Protein AF-A0A832H2T5-F1 (afdb_monomer_lite)

Structure (mmCIF, N/CA/C/O backbone):
data_AF-A0A832H2T5-F1
#
_entry.id   AF-A0A832H2T5-F1
#
loop_
_atom_site.group_PDB
_atom_site.id
_atom_site.type_symbol
_atom_site.label_atom_id
_atom_site.label_alt_id
_atom_site.label_comp_id
_atom_site.label_asym_id
_atom_site.label_entity_id
_atom_site.label_seq_id
_atom_site.pdbx_PDB_ins_code
_atom_site.Cartn_x
_atom_site.Cartn_y
_atom_site.Cartn_z
_atom_site.occupancy
_atom_site.B_iso_or_equiv
_atom_site.auth_seq_id
_atom_site.auth_comp_id
_atom_site.auth_asym_id
_atom_site.auth_atom_id
_atom_site.pdbx_PDB_model_num
ATOM 1 N N . ILE A 1 1 ? -9.608 5.497 7.880 1.00 74.19 1 ILE A N 1
ATOM 2 C CA . ILE A 1 1 ? -9.720 4.192 7.184 1.00 74.19 1 ILE A CA 1
ATOM 3 C C . ILE A 1 1 ? -11.016 3.551 7.646 1.00 74.19 1 ILE A C 1
ATOM 5 O O . ILE A 1 1 ? -11.252 3.534 8.847 1.00 74.19 1 ILE A O 1
ATOM 9 N N . LYS A 1 2 ? -11.881 3.113 6.727 1.00 77.94 2 LYS A N 1
ATOM 10 C CA . LYS A 1 2 ? -13.116 2.418 7.100 1.00 77.94 2 LYS A CA 1
ATOM 11 C C . LYS A 1 2 ? -12.812 0.925 7.196 1.00 77.94 2 LYS A C 1
ATOM 13 O O . LYS A 1 2 ? -12.311 0.351 6.232 1.00 77.94 2 LYS A O 1
ATOM 18 N N . LEU A 1 3 ? -13.069 0.344 8.362 1.00 80.94 3 LEU A N 1
ATOM 19 C CA . LEU A 1 3 ? -12.991 -1.096 8.577 1.00 80.94 3 LEU A CA 1
ATOM 20 C C . LEU A 1 3 ? -14.273 -1.744 8.060 1.00 80.94 3 LEU A C 1
ATOM 22 O O . LEU A 1 3 ? -15.372 -1.206 8.226 1.00 80.94 3 LEU A O 1
ATOM 26 N N . ASN A 1 4 ? -14.116 -2.893 7.428 1.00 85.50 4 ASN A N 1
ATOM 27 C CA . ASN A 1 4 ? -15.214 -3.790 7.139 1.00 85.50 4 ASN A CA 1
ATOM 28 C C . ASN A 1 4 ? -15.663 -4.481 8.443 1.00 85.50 4 ASN A C 1
ATOM 30 O O . ASN A 1 4 ? -14.874 -4.589 9.386 1.00 85.50 4 ASN A O 1
ATOM 34 N N . PRO A 1 5 ? -16.912 -4.975 8.513 1.00 82.38 5 PRO A N 1
ATOM 35 C CA . PRO A 1 5 ? -17.412 -5.704 9.682 1.00 82.38 5 PRO A CA 1
ATOM 36 C C . 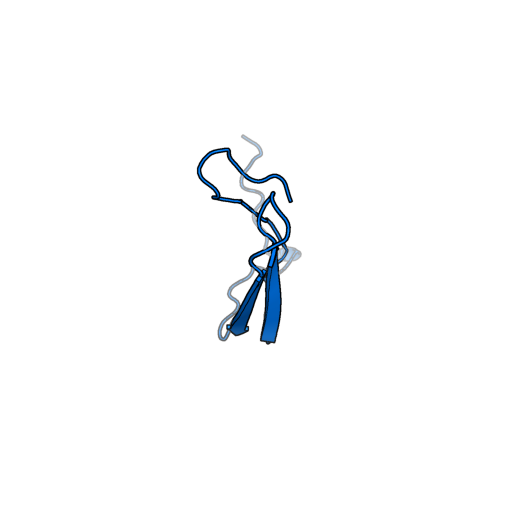PRO A 1 5 ? -16.605 -6.962 10.044 1.00 82.38 5 PRO A C 1
ATOM 38 O O . PRO A 1 5 ? -16.649 -7.405 11.184 1.00 82.38 5 PRO A O 1
ATOM 41 N N . ASP A 1 6 ? -15.860 -7.524 9.089 1.00 84.94 6 ASP A N 1
ATOM 42 C CA . ASP A 1 6 ? -14.959 -8.668 9.278 1.00 84.94 6 ASP A CA 1
ATOM 43 C C . ASP A 1 6 ? -13.565 -8.276 9.817 1.00 84.94 6 ASP A C 1
ATOM 45 O O . ASP A 1 6 ? -12.698 -9.132 9.984 1.00 84.94 6 ASP A O 1
ATOM 49 N N . GLY A 1 7 ? -13.329 -6.986 10.083 1.00 77.12 7 GLY A N 1
ATOM 50 C CA . GLY A 1 7 ? -12.056 -6.458 10.575 1.00 77.12 7 GLY A CA 1
ATOM 51 C C . GLY A 1 7 ? -11.016 -6.181 9.485 1.00 77.12 7 GLY A C 1
ATOM 52 O O . GLY A 1 7 ? -9.923 -5.702 9.793 1.00 77.12 7 GLY A O 1
ATOM 53 N N . THR A 1 8 ? -11.332 -6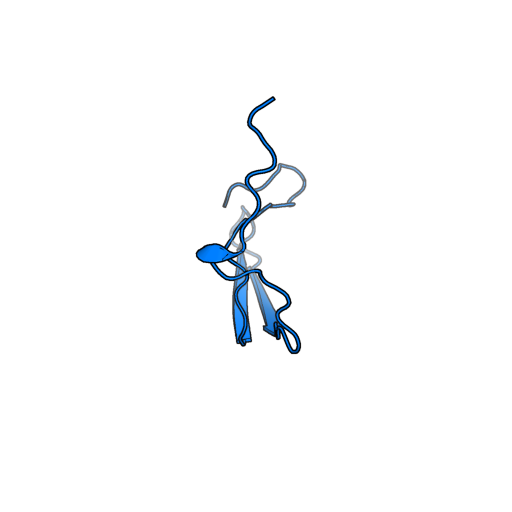.431 8.212 1.00 83.06 8 THR A N 1
ATOM 54 C CA . THR A 1 8 ? -10.443 -6.089 7.096 1.00 83.06 8 THR A CA 1
ATOM 55 C C . THR A 1 8 ? -10.541 -4.603 6.750 1.00 83.06 8 THR A C 1
ATOM 57 O O . THR A 1 8 ? -11.559 -3.947 6.969 1.00 83.06 8 THR A O 1
ATOM 60 N N . PHE A 1 9 ? -9.480 -4.029 6.187 1.00 85.88 9 PHE A N 1
ATOM 61 C CA . PHE A 1 9 ? -9.511 -2.670 5.655 1.00 85.88 9 PHE A CA 1
ATOM 62 C C . PHE A 1 9 ? -8.704 -2.575 4.368 1.00 85.88 9 PHE A C 1
ATOM 64 O O . PHE A 1 9 ? -7.788 -3.357 4.120 1.00 85.88 9 PHE A O 1
ATOM 71 N N . ARG A 1 10 ? -9.040 -1.579 3.548 1.00 86.31 10 ARG A N 1
ATOM 72 C CA . ARG A 1 10 ? -8.278 -1.226 2.352 1.00 86.31 10 ARG A CA 1
ATOM 73 C C . ARG A 1 10 ? -7.788 0.206 2.479 1.00 86.31 10 ARG A C 1
ATOM 75 O O . ARG A 1 10 ? -8.560 1.108 2.801 1.00 86.31 10 ARG A O 1
ATOM 82 N N . PHE A 1 11 ? -6.508 0.403 2.200 1.00 84.62 11 PHE A N 1
ATOM 83 C CA . PHE A 1 11 ? -5.883 1.713 2.128 1.00 84.62 11 PHE A CA 1
ATOM 84 C C . PHE A 1 11 ? -5.134 1.820 0.803 1.00 84.62 11 PHE A C 1
ATOM 86 O O . PHE A 1 11 ? -4.397 0.910 0.432 1.00 84.62 11 PHE A O 1
ATOM 93 N N . GLN A 1 12 ? -5.378 2.903 0.069 1.00 86.88 12 GLN A N 1
ATOM 94 C CA . GLN A 1 12 ? -4.669 3.215 -1.166 1.00 86.88 12 GLN A CA 1
ATOM 95 C C . GLN A 1 12 ? -3.784 4.42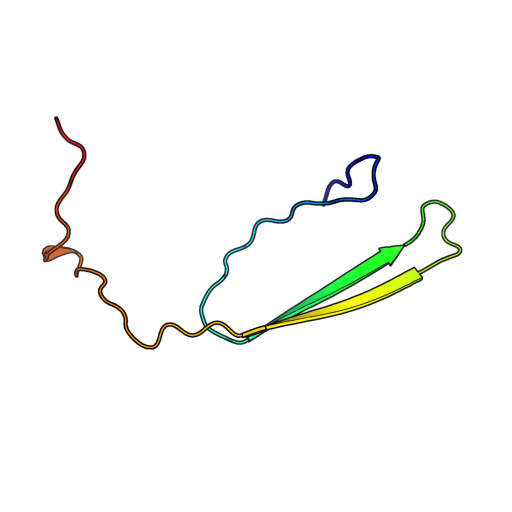7 -0.910 1.00 86.88 12 GLN A C 1
ATOM 97 O O . GLN A 1 12 ? -4.254 5.454 -0.426 1.00 86.88 12 GLN A O 1
ATOM 102 N N . MET A 1 13 ? -2.508 4.292 -1.241 1.00 85.06 13 MET A N 1
ATOM 103 C CA . MET A 1 13 ? -1.523 5.363 -1.167 1.00 85.06 13 MET A CA 1
ATOM 104 C C . MET A 1 13 ? -0.562 5.255 -2.341 1.00 85.06 13 MET A C 1
ATOM 106 O O . MET A 1 13 ? -0.417 4.189 -2.944 1.00 85.06 13 MET A O 1
ATOM 110 N N . SER A 1 14 ? 0.110 6.359 -2.655 1.00 85.94 14 SER A N 1
ATOM 111 C CA . SER A 1 14 ? 1.217 6.348 -3.602 1.00 85.94 14 SER A CA 1
ATOM 112 C C . SER A 1 14 ? 2.339 5.467 -3.064 1.00 85.94 14 SER A C 1
ATOM 114 O O . SER A 1 14 ? 2.836 5.686 -1.961 1.00 85.94 14 SER A O 1
ATOM 116 N N . PHE A 1 15 ? 2.754 4.492 -3.862 1.00 86.19 15 PHE A N 1
ATOM 117 C CA . PHE A 1 15 ? 3.828 3.574 -3.516 1.00 86.19 15 PHE A CA 1
ATOM 118 C C . PHE A 1 15 ? 5.044 3.898 -4.381 1.00 86.19 15 PHE A C 1
ATOM 120 O O . PHE A 1 15 ? 5.264 3.256 -5.401 1.00 86.19 15 PHE A O 1
ATOM 127 N N . GLN A 1 16 ? 5.743 4.983 -4.050 1.00 88.38 16 GLN A N 1
ATOM 128 C CA . GLN A 1 16 ? 6.921 5.454 -4.785 1.00 88.38 16 GLN A CA 1
ATOM 129 C C . GLN A 1 16 ? 8.178 4.697 -4.345 1.00 88.38 16 GLN A C 1
ATOM 131 O O . GLN A 1 16 ? 8.155 4.003 -3.329 1.00 88.38 16 GLN A O 1
ATOM 136 N N . ASP A 1 17 ? 9.250 4.811 -5.125 1.00 91.62 17 ASP A N 1
ATOM 137 C CA . ASP A 1 17 ? 10.544 4.240 -4.755 1.00 91.62 17 ASP A CA 1
ATOM 138 C C . ASP A 1 17 ? 11.064 4.853 -3.448 1.00 91.62 17 ASP A C 1
ATOM 140 O O . ASP A 1 17 ? 10.853 6.036 -3.166 1.00 91.62 17 ASP A O 1
ATOM 144 N N . GLY A 1 18 ? 11.755 4.033 -2.663 1.00 91.50 18 GLY A N 1
ATOM 145 C CA . GLY A 1 18 ? 12.258 4.354 -1.336 1.00 91.50 18 GLY A CA 1
ATOM 146 C C . GLY A 1 18 ? 11.728 3.416 -0.251 1.00 91.50 18 GLY A C 1
ATOM 147 O O . GLY A 1 18 ? 11.016 2.440 -0.509 1.00 91.50 18 GLY A O 1
ATOM 148 N N . LEU A 1 19 ? 12.097 3.739 0.990 1.00 92.06 19 LEU A N 1
ATOM 149 C CA . LEU A 1 19 ? 11.632 3.042 2.181 1.00 92.06 19 LEU A CA 1
ATOM 150 C C . LEU A 1 19 ? 10.356 3.700 2.706 1.00 92.06 19 LEU A C 1
ATOM 152 O O . LEU A 1 19 ? 10.350 4.867 3.095 1.00 92.06 19 LEU A O 1
ATOM 156 N N . ILE A 1 20 ? 9.295 2.912 2.788 1.00 91.06 20 ILE A N 1
ATOM 157 C CA . ILE A 1 20 ? 8.026 3.290 3.395 1.00 91.06 20 ILE A CA 1
ATOM 158 C C . ILE A 1 20 ? 7.882 2.487 4.689 1.00 91.06 20 ILE A C 1
ATOM 160 O O . ILE A 1 20 ? 7.703 1.271 4.653 1.00 91.06 20 ILE A O 1
ATOM 164 N N . ASP A 1 21 ? 7.962 3.165 5.834 1.00 90.50 21 ASP A N 1
ATOM 165 C CA . ASP A 1 21 ? 7.618 2.601 7.144 1.00 90.50 21 ASP A CA 1
ATOM 166 C C . ASP A 1 21 ? 6.184 3.010 7.487 1.00 90.50 21 ASP A C 1
ATOM 168 O O . ASP A 1 21 ? 5.882 4.192 7.662 1.00 90.50 21 ASP A O 1
ATOM 172 N N . TYR A 1 22 ? 5.285 2.030 7.512 1.00 88.94 22 TYR A N 1
ATOM 173 C CA . TYR A 1 22 ? 3.865 2.226 7.743 1.00 88.94 22 TYR A CA 1
ATOM 174 C C . TYR A 1 22 ? 3.469 1.624 9.099 1.00 88.94 22 TYR A C 1
ATOM 176 O O . TYR A 1 22 ? 3.197 0.418 9.192 1.00 88.94 22 TYR A O 1
ATOM 184 N N . PRO A 1 23 ? 3.447 2.436 10.172 1.00 89.75 23 PRO A N 1
ATOM 185 C CA . PRO A 1 23 ? 2.975 1.994 11.473 1.00 89.75 23 PRO A CA 1
ATOM 186 C C . PRO A 1 23 ? 1.450 1.879 11.45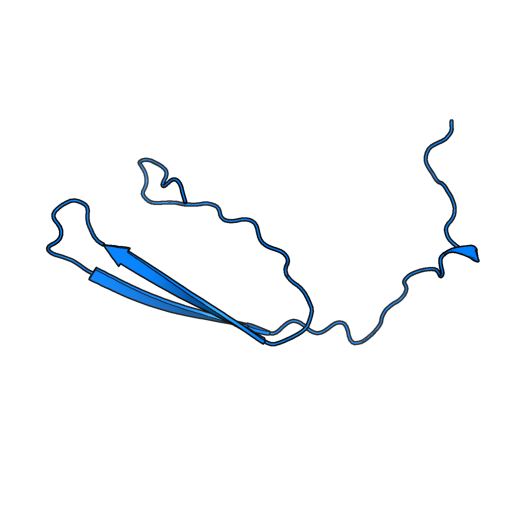8 1.00 89.75 23 PRO A C 1
ATOM 188 O O . PRO A 1 23 ? 0.729 2.840 11.186 1.00 89.75 23 PRO A O 1
ATOM 191 N N . ILE A 1 24 ? 0.950 0.694 11.787 1.00 87.50 24 ILE A N 1
ATOM 192 C CA . ILE A 1 24 ? -0.472 0.418 11.956 1.00 87.50 24 ILE A CA 1
ATOM 193 C C . ILE A 1 24 ? -0.725 0.152 13.435 1.00 87.50 24 ILE A C 1
ATOM 195 O O . ILE A 1 24 ? -0.089 -0.703 14.053 1.00 87.50 24 ILE A O 1
ATOM 199 N N . MET A 1 25 ? -1.694 0.871 13.992 1.00 86.88 25 MET A N 1
ATOM 200 C CA . MET A 1 25 ? -2.199 0.652 15.340 1.00 86.88 25 MET A CA 1
ATOM 201 C C . MET A 1 25 ? -3.677 0.291 15.252 1.00 86.88 25 MET A C 1
ATOM 203 O O . MET A 1 25 ? -4.476 1.046 14.697 1.00 86.88 25 MET A O 1
ATOM 207 N N . ALA A 1 26 ? -4.028 -0.872 15.789 1.00 83.44 26 ALA A N 1
ATOM 208 C CA . ALA A 1 26 ? -5.402 -1.328 15.909 1.00 83.44 26 ALA A CA 1
ATOM 209 C C . ALA A 1 26 ? -5.810 -1.296 17.383 1.00 83.44 26 ALA A C 1
ATOM 211 O O . ALA A 1 26 ? -5.115 -1.854 18.235 1.00 83.44 26 ALA A O 1
ATOM 212 N N . VAL A 1 27 ? -6.940 -0.650 17.659 1.00 83.00 27 VAL A N 1
ATOM 213 C CA . VAL A 1 27 ? -7.569 -0.589 18.981 1.00 83.00 27 VAL A CA 1
ATOM 214 C C . VAL A 1 27 ? -8.908 -1.311 18.872 1.00 83.00 27 VAL A C 1
ATOM 216 O O . VAL A 1 27 ? -9.674 -1.046 17.943 1.00 83.00 27 VAL A O 1
ATOM 219 N N . ALA A 1 28 ? -9.159 -2.261 19.771 1.00 79.50 28 ALA A N 1
ATOM 220 C CA . ALA A 1 28 ? -10.433 -2.966 19.837 1.00 79.50 28 ALA A CA 1
ATOM 221 C C . ALA A 1 28 ? -11.580 -2.001 20.182 1.00 79.50 28 ALA A C 1
ATOM 223 O O . ALA A 1 28 ? -11.366 -0.955 20.793 1.00 79.50 28 ALA A O 1
ATOM 224 N N . ALA A 1 29 ? -12.808 -2.342 19.786 1.00 77.88 29 ALA A N 1
ATOM 225 C CA . ALA A 1 29 ? -13.973 -1.479 20.002 1.00 77.88 29 ALA A CA 1
ATOM 226 C C . ALA A 1 29 ? -14.297 -1.248 21.493 1.00 77.88 29 ALA A C 1
ATOM 228 O O . ALA A 1 29 ? -14.906 -0.238 21.831 1.00 77.88 29 ALA A O 1
ATOM 229 N N . ASP A 1 30 ? -13.876 -2.168 22.365 1.00 81.62 30 ASP A N 1
ATOM 230 C CA . ASP A 1 30 ? -13.969 -2.078 23.828 1.00 81.62 30 ASP A CA 1
ATOM 231 C C . ASP A 1 30 ? -12.814 -1.283 24.471 1.00 81.62 30 ASP A C 1
ATOM 233 O O . ASP A 1 30 ? -12.890 -0.923 25.643 1.00 81.62 30 ASP A O 1
ATOM 237 N N . GLY A 1 31 ? -11.759 -0.975 23.709 1.00 78.44 31 GLY A N 1
ATOM 238 C CA . GLY A 1 31 ? -10.576 -0.253 24.173 1.00 78.44 31 GLY A CA 1
ATOM 239 C C . GLY A 1 31 ? -9.602 -1.067 25.033 1.00 78.44 31 GLY A C 1
ATOM 240 O O . GLY A 1 31 ? -8.573 -0.521 25.426 1.00 78.44 31 GLY A O 1
ATOM 241 N N . GLU A 1 32 ? -9.864 -2.348 25.310 1.00 82.25 32 GLU A N 1
ATOM 242 C CA . GLU A 1 32 ? -9.022 -3.154 26.210 1.00 82.25 32 GLU A CA 1
ATOM 243 C C . GLU A 1 32 ? -7.787 -3.726 25.511 1.00 82.25 32 GLU A C 1
ATOM 245 O O . GLU A 1 32 ? -6.732 -3.899 26.124 1.00 82.25 32 GLU A O 1
ATOM 250 N N . GLN A 1 33 ? -7.899 -4.016 24.213 1.00 77.56 33 GLN A N 1
ATOM 251 C CA . GLN A 1 33 ? -6.811 -4.602 23.437 1.00 77.56 33 GLN A CA 1
ATOM 252 C C . GLN A 1 33 ? -6.273 -3.633 22.392 1.00 77.56 33 GLN A C 1
ATOM 254 O O . GLN A 1 33 ? -7.006 -3.100 21.557 1.00 77.56 33 GLN A O 1
ATOM 259 N N . MET A 1 34 ? -4.950 -3.481 22.395 1.00 84.00 34 MET A N 1
ATOM 260 C CA . MET A 1 34 ? -4.216 -2.728 21.389 1.00 84.00 34 MET A CA 1
ATOM 261 C C . MET A 1 34 ? -3.149 -3.613 20.753 1.00 84.00 34 MET A C 1
ATOM 263 O O . MET A 1 34 ? -2.434 -4.346 21.437 1.00 84.00 34 MET A O 1
ATOM 267 N N . ARG A 1 35 ? -3.031 -3.533 19.428 1.00 83.69 35 ARG A N 1
ATOM 268 C CA . ARG A 1 35 ? -1.956 -4.168 18.663 1.00 83.69 35 ARG A CA 1
ATOM 269 C C . ARG A 1 35 ? -1.282 -3.117 17.799 1.00 83.69 35 ARG A C 1
ATOM 271 O O . ARG A 1 35 ? -1.961 -2.361 17.106 1.00 83.69 35 ARG A O 1
ATOM 278 N N . SER A 1 36 ? 0.042 -3.093 17.825 1.00 85.31 36 SER A N 1
ATOM 279 C CA . SER A 1 36 ? 0.853 -2.274 16.932 1.00 85.31 36 SER A CA 1
ATOM 280 C C . SER A 1 36 ? 1.690 -3.173 16.033 1.00 85.31 36 SER A C 1
ATOM 282 O O . SER A 1 36 ? 2.238 -4.189 16.457 1.00 85.31 36 SER A O 1
ATOM 284 N N . ILE A 1 37 ? 1.755 -2.807 14.762 1.00 85.50 37 ILE A N 1
ATOM 285 C CA . ILE A 1 37 ? 2.527 -3.499 13.736 1.00 85.50 37 ILE A CA 1
ATOM 286 C C . ILE A 1 37 ? 3.213 -2.450 12.872 1.00 85.50 37 ILE A C 1
ATOM 288 O O . ILE A 1 37 ? 2.588 -1.488 12.439 1.00 85.50 37 ILE A O 1
ATOM 292 N N . HIS A 1 38 ? 4.500 -2.648 12.615 1.00 89.81 38 HIS A N 1
ATOM 293 C CA . HIS A 1 38 ? 5.261 -1.839 11.670 1.00 89.81 38 HIS A CA 1
ATOM 294 C C . HIS A 1 38 ? 5.406 -2.616 10.372 1.00 89.81 38 HIS A C 1
ATOM 296 O O . HIS A 1 38 ? 6.018 -3.685 10.355 1.00 89.81 38 HIS A O 1
ATOM 302 N N . MET A 1 39 ? 4.848 -2.086 9.289 1.00 89.19 39 MET A N 1
ATOM 303 C CA . MET A 1 39 ? 5.040 -2.649 7.960 1.00 89.19 39 MET A CA 1
ATOM 304 C C . MET A 1 39 ? 6.081 -1.822 7.216 1.00 89.19 39 MET A C 1
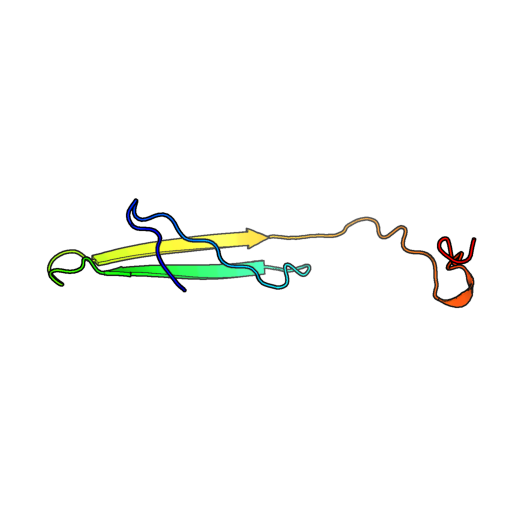ATOM 306 O O . MET A 1 39 ? 5.849 -0.653 6.922 1.00 89.19 39 MET A O 1
ATOM 310 N N . LYS A 1 40 ? 7.231 -2.426 6.912 1.00 91.94 40 LYS A N 1
ATOM 311 C CA . LYS A 1 40 ? 8.294 -1.782 6.138 1.00 91.94 40 LYS A CA 1
ATOM 312 C C . LYS A 1 40 ? 8.268 -2.299 4.714 1.00 91.94 40 LYS A C 1
ATOM 314 O O . LYS A 1 40 ? 8.402 -3.499 4.488 1.00 91.94 40 LYS A O 1
ATOM 319 N N . PHE A 1 41 ? 8.137 -1.386 3.770 1.00 89.88 41 PHE A N 1
ATOM 320 C CA . PHE A 1 41 ? 8.156 -1.678 2.351 1.00 89.88 41 PHE A CA 1
ATOM 321 C C . PHE A 1 41 ? 9.329 -0.944 1.715 1.00 89.88 41 PHE A C 1
ATOM 323 O O . PHE A 1 41 ? 9.420 0.275 1.824 1.00 89.88 41 PHE A O 1
ATOM 330 N N . ASN A 1 42 ? 10.219 -1.679 1.056 1.00 92.31 42 ASN A N 1
ATOM 331 C CA . ASN A 1 42 ? 11.257 -1.084 0.225 1.00 92.31 42 ASN A CA 1
ATOM 332 C C . ASN A 1 42 ? 10.868 -1.279 -1.235 1.00 92.31 42 ASN A C 1
ATOM 334 O O . ASN A 1 42 ? 10.598 -2.408 -1.653 1.00 92.31 42 ASN A O 1
ATOM 338 N N . ARG A 1 43 ? 10.815 -0.187 -1.992 1.00 90.56 43 ARG A N 1
ATOM 339 C CA . ARG A 1 43 ? 10.545 -0.224 -3.425 1.00 90.56 43 ARG A CA 1
ATOM 340 C C . ARG A 1 43 ? 11.708 0.409 -4.169 1.00 90.56 43 ARG A C 1
ATOM 342 O O . ARG A 1 43 ? 12.110 1.524 -3.859 1.00 90.56 43 ARG A O 1
ATOM 349 N N . GLU A 1 44 ? 12.187 -0.283 -5.189 1.00 90.81 44 GLU A N 1
ATOM 350 C CA . GLU A 1 44 ? 13.235 0.197 -6.081 1.00 90.81 44 GLU A CA 1
ATOM 351 C C . GLU A 1 44 ? 12.824 -0.101 -7.525 1.00 90.81 44 GLU A C 1
ATOM 353 O O . GLU A 1 44 ? 12.325 -1.189 -7.822 1.00 90.81 44 GLU A O 1
ATOM 358 N N . THR A 1 45 ? 13.022 0.864 -8.418 1.00 89.38 45 THR A N 1
ATOM 359 C CA . THR A 1 45 ? 12.857 0.715 -9.865 1.00 89.38 45 THR A CA 1
ATOM 360 C C . THR A 1 45 ? 14.255 0.737 -10.498 1.00 89.38 45 THR A C 1
ATOM 362 O O . THR A 1 45 ? 14.732 1.808 -10.876 1.00 89.38 45 THR A O 1
ATOM 365 N N . PRO A 1 46 ? 14.951 -0.416 -10.581 1.00 85.50 46 PRO A N 1
ATOM 366 C CA . PRO A 1 46 ? 16.334 -0.473 -11.063 1.00 85.50 46 PRO A CA 1
ATOM 367 C C . PRO A 1 46 ? 16.453 -0.129 -12.551 1.00 85.50 46 PRO A C 1
ATOM 369 O O . PRO A 1 46 ? 17.425 0.490 -12.973 1.00 85.50 46 PRO A O 1
ATOM 372 N N . GLU A 1 47 ? 15.441 -0.488 -13.337 1.00 84.19 47 GLU A N 1
ATOM 373 C CA . GLU A 1 47 ? 15.348 -0.159 -14.754 1.00 84.19 47 GLU A CA 1
ATOM 374 C C . GLU A 1 47 ? 14.029 0.563 -15.008 1.00 84.19 47 GLU A C 1
ATOM 376 O O . GLU A 1 47 ? 12.957 0.111 -14.598 1.00 84.19 47 GLU A O 1
ATOM 381 N N . ARG A 1 48 ? 14.105 1.712 -15.683 1.00 78.06 48 ARG A N 1
ATOM 382 C CA . ARG A 1 48 ? 12.945 2.550 -15.983 1.00 78.06 48 ARG A CA 1
ATOM 383 C C . ARG A 1 48 ? 12.799 2.722 -17.490 1.00 78.06 48 ARG A C 1
ATOM 385 O O . ARG A 1 48 ? 13.287 3.692 -18.057 1.00 78.06 48 ARG A O 1
ATOM 392 N N . TYR A 1 49 ? 12.073 1.806 -18.124 1.00 76.50 49 TYR A N 1
ATOM 393 C CA . TYR A 1 49 ? 11.695 1.892 -19.541 1.00 76.50 49 TYR A CA 1
ATOM 394 C C . TYR A 1 49 ? 10.426 2.728 -19.735 1.00 76.50 49 TYR A C 1
ATOM 396 O O . TYR A 1 49 ? 9.427 2.264 -20.275 1.00 76.50 49 TYR A O 1
ATOM 404 N N . THR A 1 50 ? 10.425 3.957 -19.220 1.00 76.31 50 THR A N 1
ATOM 405 C CA . THR A 1 50 ? 9.340 4.902 -19.499 1.00 76.31 50 THR A CA 1
ATOM 406 C C . THR A 1 50 ? 9.732 5.757 -20.686 1.00 76.31 50 THR A C 1
ATOM 408 O O . THR A 1 50 ? 10.770 6.414 -20.618 1.00 76.31 50 THR A O 1
ATOM 411 N N . ASN A 1 51 ? 8.891 5.782 -21.718 1.00 73.38 51 ASN A N 1
ATOM 412 C CA . ASN A 1 51 ? 9.047 6.700 -22.842 1.00 73.38 51 ASN A CA 1
ATOM 413 C C . ASN A 1 51 ? 9.165 8.139 -22.326 1.00 73.38 51 ASN A C 1
ATOM 415 O O . ASN A 1 51 ? 8.504 8.524 -21.351 1.00 73.38 51 ASN A O 1
ATOM 419 N N . THR A 1 52 ? 10.009 8.933 -22.977 1.00 70.06 52 THR A N 1
ATOM 420 C CA . THR A 1 52 ? 10.012 10.381 -22.762 1.00 70.06 52 THR A CA 1
ATOM 421 C C . THR A 1 52 ? 8.682 10.977 -23.228 1.00 70.06 52 THR A C 1
ATOM 423 O O . THR A 1 52 ? 7.899 10.326 -23.925 1.00 70.06 52 THR A O 1
ATOM 426 N N . LYS A 1 53 ? 8.376 12.213 -22.820 1.00 67.94 53 LYS A N 1
ATOM 427 C CA . LYS A 1 53 ? 7.101 12.847 -23.186 1.00 67.94 53 LYS A CA 1
ATOM 428 C C . LYS A 1 53 ? 6.967 12.989 -24.708 1.00 67.94 53 LYS A C 1
ATOM 430 O O . LYS A 1 53 ? 5.858 12.917 -25.224 1.00 67.94 53 LYS A O 1
ATOM 435 N N . GLU A 1 54 ? 8.089 13.160 -25.401 1.00 70.44 54 GLU A N 1
ATOM 436 C CA . GLU A 1 54 ? 8.195 13.253 -26.856 1.00 70.44 54 GLU A CA 1
ATOM 437 C C . GLU A 1 54 ? 7.988 11.901 -27.569 1.00 70.44 54 GLU A C 1
ATOM 439 O O . GLU A 1 54 ? 7.579 11.880 -28.726 1.00 70.44 54 GLU A O 1
ATOM 444 N N . GLU A 1 55 ? 8.234 10.781 -26.882 1.00 70.56 55 GLU A N 1
ATOM 445 C CA . GLU A 1 55 ? 8.116 9.408 -27.407 1.00 70.56 55 GLU A CA 1
ATOM 446 C C . GLU A 1 55 ? 6.820 8.705 -26.966 1.00 70.56 55 GLU A C 1
ATOM 448 O O . GLU A 1 55 ? 6.587 7.537 -27.290 1.00 70.56 55 GLU A O 1
ATOM 453 N N . ALA A 1 56 ? 5.976 9.382 -26.185 1.00 73.69 56 ALA A N 1
ATOM 454 C CA . ALA A 1 56 ? 4.705 8.836 -25.736 1.00 73.69 56 ALA A CA 1
ATOM 455 C C . ALA A 1 56 ? 3.737 8.713 -26.925 1.00 73.69 56 ALA A C 1
ATOM 457 O O . ALA A 1 56 ? 3.259 9.712 -27.460 1.00 73.69 56 ALA A O 1
ATOM 458 N N . VAL A 1 57 ? 3.436 7.479 -27.334 1.00 69.44 57 VAL A N 1
ATOM 459 C CA . VAL A 1 57 ? 2.403 7.199 -28.337 1.00 69.44 57 VAL A CA 1
ATOM 460 C C . VAL A 1 57 ? 1.036 7.314 -27.666 1.00 69.44 57 VAL A C 1
ATOM 462 O O . VAL A 1 57 ? 0.766 6.659 -26.660 1.00 69.44 57 VAL A O 1
ATOM 465 N N . GLU A 1 58 ? 0.177 8.175 -28.202 1.00 71.44 58 GLU A N 1
ATOM 466 C CA . GLU A 1 58 ? -1.177 8.383 -27.694 1.00 71.44 58 GLU A CA 1
ATOM 467 C C . GLU A 1 58 ? -2.085 7.247 -28.197 1.00 71.44 58 G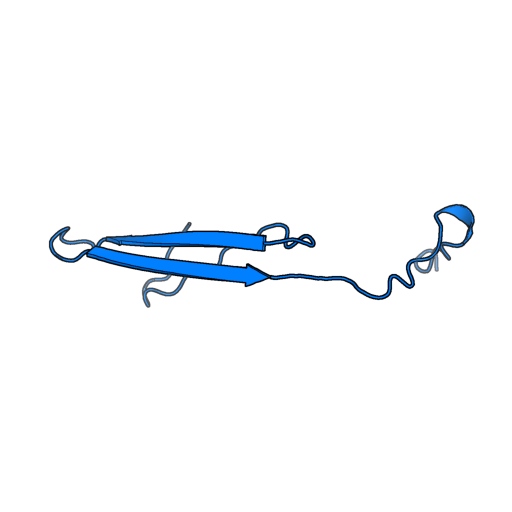LU A C 1
ATOM 469 O O . GLU A 1 58 ? -2.567 7.266 -29.325 1.00 71.44 58 GLU A O 1
ATOM 474 N N . GLU A 1 59 ? -2.275 6.206 -27.384 1.00 62.88 59 GLU A N 1
ATOM 475 C CA . GLU A 1 59 ? -2.967 4.976 -27.816 1.00 62.88 59 GLU A CA 1
ATOM 476 C C . GLU A 1 59 ? -4.513 5.057 -27.825 1.00 62.88 59 GLU A C 1
ATOM 478 O O . GLU A 1 59 ? -5.160 4.072 -28.166 1.00 62.88 59 GLU A O 1
ATOM 483 N N . TRP A 1 60 ? -5.143 6.197 -27.494 1.00 68.44 60 TRP A N 1
ATOM 484 C CA . TRP A 1 60 ? -6.606 6.261 -27.273 1.00 68.44 60 TRP A CA 1
ATOM 485 C C . TRP A 1 60 ? -7.349 7.395 -28.002 1.00 68.44 60 TRP A C 1
ATOM 487 O O . TRP A 1 60 ? -8.247 8.018 -27.437 1.00 68.44 60 TRP A O 1
ATOM 497 N N . MET A 1 61 ? -7.032 7.631 -29.277 1.00 55.22 61 MET A N 1
ATOM 498 C CA . MET A 1 61 ? -7.943 8.315 -30.210 1.00 55.22 61 MET A CA 1
ATOM 499 C C . MET A 1 61 ? -8.232 7.415 -31.418 1.00 55.22 61 MET A C 1
ATOM 501 O O . MET A 1 61 ? -7.647 7.589 -32.485 1.00 55.22 61 MET A O 1
ATOM 505 N N . VAL A 1 62 ? -9.131 6.441 -31.241 1.00 53.47 62 VAL A N 1
ATOM 506 C CA . VAL A 1 62 ? -9.842 5.760 -32.339 1.00 53.47 62 VAL A CA 1
ATOM 507 C C . VAL A 1 62 ? -11.325 5.724 -32.009 1.00 53.47 62 VAL A C 1
ATOM 509 O O . VAL A 1 62 ? -11.647 5.371 -30.852 1.00 53.47 62 VAL A O 1
#

Secondary structure (DSSP, 8-state):
-PBPTTS-B-------SEEEEEEEEEE-TTSS-EEEEEEEEEE--S---PPPTTT-------

Foldseek 3Di:
DDADPVRDDDDDDDDDAAKDWDWDWDADPVRPDIDIDIDIDHDDDPDDPDDDPVRDDPPPDD

Radius of gyration: 19.54 Å; chains: 1; bounding box: 34×22×58 Å

Organism: NCBI:txid2282168

Sequence (62 aa):
IKLNPDGTFRFQMSFQDGLIDYPIMAVAADGEQMRSIHMKFNRETPERYTNTKEEAVEEWMV

pLDDT: mean 81.59, std 8.73, range [53.47, 92.31]